Protein AF-A0A4R6QGH1-F1 (afdb_monomer_lite)

Structure (mmCIF, N/CA/C/O backbone):
data_AF-A0A4R6QGH1-F1
#
_entry.id   AF-A0A4R6QGH1-F1
#
loop_
_atom_site.group_PDB
_atom_site.id
_atom_site.type_symbol
_atom_site.label_atom_id
_atom_site.label_alt_id
_atom_site.label_comp_id
_atom_site.label_asym_id
_atom_site.label_entity_id
_atom_site.label_seq_id
_atom_site.pdbx_PDB_ins_code
_atom_site.Cartn_x
_atom_site.Cartn_y
_atom_site.Cartn_z
_atom_site.occupancy
_atom_site.B_iso_or_equiv
_atom_site.auth_seq_id
_atom_site.auth_comp_id
_atom_site.auth_asym_id
_atom_site.auth_atom_id
_atom_site.pdbx_PDB_model_num
ATOM 1 N N . MET A 1 1 ? -5.782 1.378 45.039 1.00 63.34 1 MET A N 1
ATOM 2 C CA . MET A 1 1 ? -6.583 1.890 43.900 1.00 63.34 1 MET A CA 1
ATOM 3 C C . MET A 1 1 ? -5.733 2.479 42.778 1.00 63.34 1 MET A C 1
ATOM 5 O O . MET A 1 1 ? -5.949 2.090 41.641 1.00 63.34 1 MET A O 1
ATOM 9 N N . LEU A 1 2 ? -4.740 3.333 43.062 1.00 83.56 2 LEU A N 1
ATOM 10 C CA . LEU A 1 2 ? -3.943 4.021 42.029 1.00 83.56 2 LEU A CA 1
ATOM 11 C C . LEU A 1 2 ? -3.194 3.082 41.055 1.00 83.56 2 LEU A C 1
ATOM 13 O O . LEU A 1 2 ? -3.146 3.350 39.861 1.00 83.56 2 LEU A O 1
ATOM 17 N N . LYS A 1 3 ? -2.696 1.933 41.541 1.00 79.94 3 LYS A N 1
ATOM 18 C CA . LYS A 1 3 ? -2.017 0.914 40.715 1.00 79.94 3 LYS A CA 1
ATOM 19 C C . LYS A 1 3 ? -2.893 0.375 39.576 1.00 79.94 3 LYS A C 1
ATOM 21 O O . LYS A 1 3 ? -2.406 0.169 38.474 1.00 79.94 3 LYS A O 1
ATOM 26 N N . ASN A 1 4 ? -4.186 0.182 39.832 1.00 83.75 4 ASN A N 1
ATOM 27 C CA . ASN A 1 4 ? -5.114 -0.363 38.838 1.00 83.75 4 ASN A CA 1
ATOM 28 C C . ASN A 1 4 ? -5.486 0.699 37.793 1.00 83.75 4 ASN A C 1
ATOM 30 O O . ASN A 1 4 ? -5.655 0.377 36.624 1.00 83.75 4 ASN A O 1
ATOM 34 N N . LEU A 1 5 ? -5.549 1.969 38.206 1.00 86.81 5 LEU A N 1
ATOM 35 C CA . LEU A 1 5 ? -5.797 3.094 37.307 1.00 86.81 5 LEU A CA 1
ATOM 36 C C . LEU A 1 5 ? -4.613 3.330 36.357 1.00 86.81 5 LEU A C 1
ATOM 38 O O . LEU A 1 5 ? -4.808 3.597 35.176 1.00 86.81 5 LEU A O 1
ATOM 42 N N . PHE A 1 6 ? -3.388 3.158 36.859 1.00 87.50 6 PHE A N 1
ATOM 43 C CA . PHE A 1 6 ? -2.170 3.259 36.056 1.00 87.50 6 PHE A CA 1
ATOM 44 C C . PHE A 1 6 ? -2.095 2.180 34.965 1.00 87.50 6 PHE A C 1
ATOM 46 O O . PHE A 1 6 ? -1.735 2.472 33.829 1.00 87.50 6 PHE A O 1
ATOM 53 N N . ILE A 1 7 ? -2.507 0.947 35.279 1.00 85.88 7 ILE A N 1
ATOM 54 C CA . ILE A 1 7 ? -2.577 -0.147 34.297 1.00 85.88 7 ILE A CA 1
ATOM 55 C C . ILE A 1 7 ? -3.608 0.165 33.202 1.00 85.88 7 ILE A C 1
ATOM 57 O O . ILE A 1 7 ? -3.312 -0.010 32.023 1.00 85.88 7 ILE A O 1
ATOM 61 N N . LEU A 1 8 ? -4.781 0.693 33.571 1.00 80.94 8 LEU A N 1
ATOM 62 C CA . LEU A 1 8 ? -5.816 1.084 32.608 1.00 80.94 8 LEU A CA 1
ATOM 63 C C . LEU A 1 8 ? -5.332 2.193 31.654 1.00 80.94 8 LEU A C 1
ATOM 65 O O . LEU A 1 8 ? -5.620 2.157 30.459 1.00 80.94 8 LEU A O 1
ATOM 69 N N . PHE A 1 9 ? -4.560 3.151 32.177 1.00 81.75 9 PHE A N 1
ATOM 70 C CA . PHE A 1 9 ? -3.972 4.237 31.394 1.00 81.75 9 PHE A CA 1
ATOM 71 C C . PHE A 1 9 ? -2.980 3.716 30.346 1.00 81.75 9 PHE A C 1
ATOM 73 O O . PHE A 1 9 ? -3.052 4.114 29.186 1.00 81.75 9 PHE A O 1
ATOM 80 N N . ILE A 1 10 ? -2.119 2.761 30.707 1.00 82.50 10 ILE A N 1
ATOM 81 C CA . ILE A 1 10 ? -1.157 2.166 29.766 1.00 82.50 10 ILE A CA 1
ATOM 82 C C . ILE A 1 10 ? -1.871 1.415 28.632 1.00 82.50 10 ILE A C 1
ATOM 84 O O . ILE A 1 10 ? -1.474 1.544 27.476 1.00 82.50 10 ILE A O 1
ATOM 88 N N . CYS A 1 11 ? -2.951 0.686 28.926 1.00 78.06 11 CYS A N 1
ATOM 89 C CA . CYS A 1 11 ? -3.712 -0.045 27.905 1.00 78.06 11 CYS A CA 1
ATOM 90 C C . CYS A 1 11 ? -4.391 0.871 26.872 1.00 78.06 11 CYS A C 1
ATOM 92 O O . CYS A 1 11 ? -4.608 0.454 25.737 1.00 78.06 11 CYS A O 1
ATOM 94 N N . SER A 1 12 ? -4.712 2.117 27.234 1.00 72.56 12 SER A N 1
ATOM 95 C CA . SER A 1 12 ? -5.328 3.076 26.305 1.00 72.56 12 SER A CA 1
ATOM 96 C C . SER A 1 12 ? -4.368 3.604 25.231 1.00 72.56 12 SER A C 1
ATOM 98 O O . SER A 1 12 ? -4.814 4.094 24.198 1.00 72.56 12 SER A O 1
ATOM 100 N N . LEU A 1 13 ? -3.054 3.455 25.432 1.00 71.56 13 LEU A N 1
ATOM 101 C CA . LEU A 1 13 ? -2.029 3.909 24.488 1.00 71.56 13 LEU A CA 1
ATOM 102 C C . LEU A 1 13 ? -1.765 2.903 23.350 1.00 71.56 13 LEU A C 1
ATOM 104 O O . LEU A 1 13 ? -1.007 3.203 22.432 1.00 71.56 13 LEU A O 1
ATOM 108 N N . SER A 1 14 ? -2.371 1.711 23.384 1.00 67.31 14 SER A N 1
ATOM 109 C CA . SER A 1 14 ? -2.048 0.600 22.472 1.00 67.31 14 SER A CA 1
ATOM 110 C C . SER A 1 14 ? -2.847 0.566 21.154 1.00 67.31 14 SER A C 1
ATOM 112 O O . SER A 1 14 ? -2.686 -0.378 20.384 1.00 67.31 14 SER A O 1
ATOM 114 N N . PHE A 1 15 ? -3.700 1.560 20.868 1.00 63.97 15 PHE A N 1
ATOM 115 C CA . PHE A 1 15 ? -4.739 1.454 19.823 1.00 63.97 15 PHE A CA 1
ATOM 116 C C . PHE A 1 15 ? -4.564 2.310 18.555 1.00 63.97 15 PHE A C 1
ATOM 118 O O . PHE A 1 15 ? -5.520 2.464 17.806 1.00 63.97 15 PHE A O 1
ATOM 125 N N . SER A 1 16 ? -3.370 2.814 18.237 1.00 61.91 16 SER A N 1
ATOM 126 C CA . SER A 1 16 ? -3.138 3.499 16.949 1.00 61.91 16 SER A CA 1
ATOM 127 C C . SER A 1 16 ? -2.184 2.694 16.066 1.00 61.91 16 SER A C 1
ATOM 129 O O . SER A 1 16 ? -0.994 2.992 16.003 1.00 61.91 16 SER A O 1
ATOM 131 N N . GLN A 1 17 ? -2.690 1.641 15.417 1.00 68.12 17 GLN A N 1
ATOM 132 C CA . GLN A 1 17 ? -1.917 0.843 14.457 1.00 68.12 17 GLN A CA 1
ATOM 133 C C . GLN A 1 17 ? -2.217 1.321 13.034 1.00 68.12 17 GLN A C 1
ATOM 135 O O . GLN A 1 17 ? -3.142 0.849 12.383 1.00 68.12 17 GLN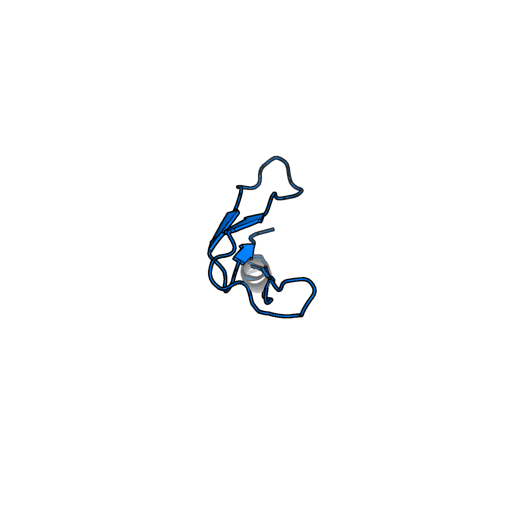 A O 1
ATOM 140 N N . THR A 1 18 ? -1.430 2.282 12.550 1.00 71.56 18 THR A N 1
ATOM 141 C CA . THR A 1 18 ? -1.404 2.625 11.124 1.00 71.56 18 THR A CA 1
ATOM 142 C C . THR A 1 18 ? -0.585 1.570 10.388 1.00 71.56 18 THR A C 1
ATOM 144 O O . THR A 1 18 ? 0.558 1.301 10.763 1.00 71.56 18 THR A O 1
ATOM 147 N N . HIS A 1 19 ? -1.146 0.983 9.330 1.00 74.50 19 HIS A N 1
ATOM 148 C CA . HIS A 1 19 ? -0.437 0.016 8.498 1.00 74.50 19 HIS A CA 1
ATOM 149 C C . HIS A 1 19 ? -0.072 0.646 7.153 1.00 74.50 19 HIS A C 1
ATOM 151 O O . HIS A 1 19 ? -0.924 0.989 6.334 1.00 74.50 19 HIS A O 1
ATOM 157 N N . THR A 1 20 ? 1.225 0.771 6.896 1.00 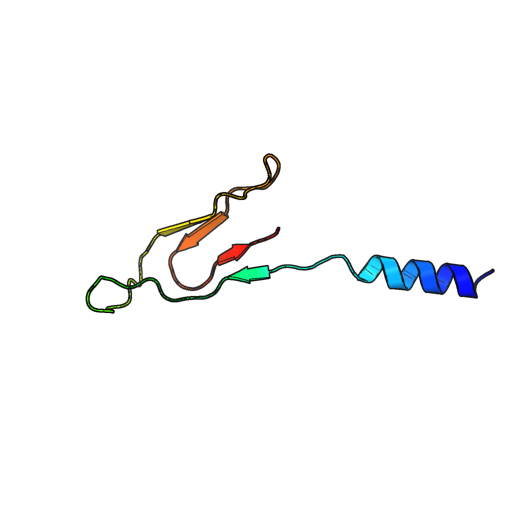77.19 20 THR A N 1
ATOM 158 C CA . THR A 1 20 ? 1.718 1.280 5.615 1.00 77.19 20 THR A CA 1
ATOM 159 C C . THR A 1 20 ? 1.887 0.131 4.631 1.00 77.19 20 THR A C 1
ATOM 161 O O . THR A 1 20 ? 2.587 -0.838 4.925 1.00 77.19 20 THR A O 1
ATOM 164 N N . ILE A 1 21 ? 1.274 0.253 3.453 1.00 79.44 21 ILE A N 1
ATOM 165 C CA . ILE A 1 21 ? 1.501 -0.666 2.337 1.00 79.44 21 ILE A CA 1
ATOM 166 C C . ILE A 1 21 ? 2.474 0.017 1.376 1.00 79.44 21 ILE A C 1
ATOM 168 O O . ILE A 1 21 ? 2.190 1.092 0.844 1.00 79.44 21 ILE A O 1
ATOM 172 N N . THR A 1 22 ? 3.631 -0.605 1.165 1.00 82.50 22 THR A N 1
ATOM 173 C CA . THR A 1 22 ? 4.678 -0.113 0.263 1.00 82.50 22 THR A CA 1
ATOM 174 C C . THR A 1 22 ? 4.952 -1.122 -0.845 1.00 82.50 22 THR A C 1
ATOM 176 O O . THR A 1 22 ? 4.776 -2.329 -0.673 1.00 82.50 22 THR A O 1
ATOM 179 N N . GLY A 1 23 ? 5.363 -0.624 -2.008 1.00 83.25 23 GLY A N 1
ATOM 180 C CA . GLY A 1 23 ? 5.662 -1.449 -3.171 1.00 83.25 23 GLY A CA 1
ATOM 181 C C . GLY A 1 23 ? 5.856 -0.608 -4.426 1.00 83.25 23 GLY A C 1
ATOM 182 O O . GLY A 1 23 ? 5.609 0.596 -4.421 1.00 83.25 23 GLY A O 1
ATOM 183 N N . VAL A 1 24 ? 6.290 -1.260 -5.503 1.00 87.00 24 VAL A N 1
ATOM 184 C CA . VAL A 1 24 ? 6.476 -0.641 -6.820 1.00 87.00 24 VAL A CA 1
ATOM 185 C C . VAL A 1 24 ? 5.442 -1.224 -7.773 1.00 87.00 24 VAL A C 1
ATOM 187 O O . VAL A 1 24 ? 5.287 -2.442 -7.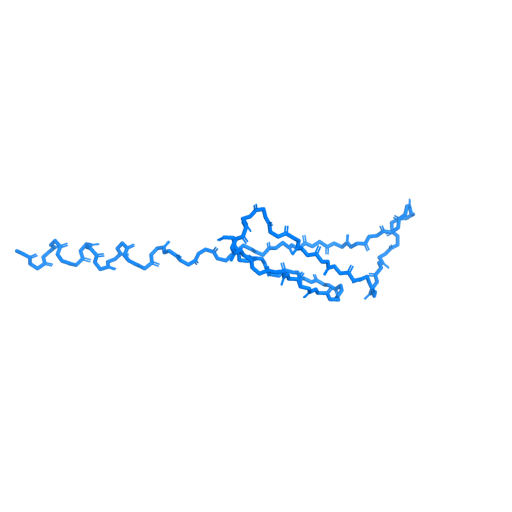856 1.00 87.00 24 VAL A O 1
ATOM 190 N N . VAL A 1 25 ? 4.720 -0.355 -8.476 1.00 88.75 25 VAL A N 1
ATOM 191 C CA . VAL A 1 25 ? 3.814 -0.766 -9.551 1.00 88.75 25 VAL A CA 1
ATOM 192 C C . VAL A 1 25 ? 4.643 -0.870 -10.828 1.00 88.75 25 VAL A C 1
ATOM 194 O O . VAL A 1 25 ? 5.243 0.123 -11.231 1.00 88.75 25 VAL A O 1
ATOM 197 N N . SER A 1 26 ? 4.674 -2.045 -11.455 1.00 91.25 26 SER A N 1
ATOM 198 C CA . SER A 1 26 ? 5.455 -2.293 -12.673 1.00 91.25 26 SER A CA 1
ATOM 199 C C . SER A 1 26 ? 4.610 -2.906 -13.790 1.00 91.25 26 SER A C 1
ATOM 201 O O . SER A 1 26 ? 3.572 -3.518 -13.530 1.00 91.25 26 SER A O 1
ATOM 203 N N . ASP A 1 27 ? 5.058 -2.749 -15.037 1.00 90.81 27 ASP A N 1
ATOM 204 C CA . ASP A 1 27 ? 4.468 -3.411 -16.206 1.00 90.81 27 ASP A CA 1
ATOM 205 C C . ASP A 1 27 ? 4.869 -4.902 -16.314 1.00 90.81 27 ASP A C 1
ATOM 207 O O . ASP A 1 27 ? 5.606 -5.443 -15.487 1.00 90.81 27 ASP A O 1
ATOM 211 N N . SER A 1 28 ? 4.411 -5.589 -17.367 1.00 95.44 28 SER A N 1
ATOM 212 C CA . SER A 1 28 ? 4.735 -7.004 -17.621 1.00 95.44 28 SER A CA 1
ATOM 213 C C . SER A 1 28 ? 6.216 -7.279 -17.917 1.00 95.44 28 SER A C 1
ATOM 215 O O . SER A 1 28 ? 6.620 -8.439 -17.970 1.00 95.44 28 SER A O 1
ATOM 217 N N . LEU A 1 29 ? 7.012 -6.238 -18.157 1.00 95.88 29 LEU A N 1
ATOM 218 C CA . LEU A 1 29 ? 8.451 -6.300 -18.406 1.00 95.88 29 LEU A CA 1
ATOM 219 C C . LEU A 1 29 ? 9.264 -5.869 -17.169 1.00 95.88 29 LEU A C 1
ATOM 221 O O . LEU A 1 29 ? 10.492 -5.846 -17.232 1.00 95.88 29 LEU A O 1
ATOM 225 N N . ASN A 1 30 ? 8.596 -5.605 -16.039 1.00 90.12 30 ASN A N 1
ATOM 226 C CA . ASN A 1 30 ? 9.146 -5.104 -14.776 1.00 90.12 30 ASN A CA 1
ATOM 227 C C . ASN A 1 30 ? 9.633 -3.644 -14.802 1.00 90.12 30 ASN A C 1
ATOM 229 O O . ASN A 1 30 ? 10.357 -3.237 -13.890 1.00 90.12 30 ASN A O 1
ATOM 233 N N . ASN A 1 31 ? 9.221 -2.829 -15.776 1.00 92.19 31 ASN A N 1
ATOM 234 C CA . ASN A 1 31 ? 9.522 -1.396 -15.744 1.00 92.19 31 ASN A CA 1
ATOM 235 C C . ASN A 1 31 ? 8.633 -0.700 -14.697 1.00 92.19 31 ASN A C 1
ATOM 237 O O . ASN A 1 31 ? 7.417 -0.918 -14.722 1.00 92.19 31 ASN A O 1
ATOM 241 N N . PRO A 1 32 ? 9.190 0.129 -13.793 1.00 90.06 32 PRO A N 1
ATOM 242 C CA . PRO A 1 32 ? 8.407 0.850 -12.795 1.00 90.06 32 PRO A CA 1
ATOM 243 C C . PRO A 1 32 ? 7.528 1.927 -13.443 1.00 90.06 32 PRO A C 1
ATOM 245 O O . PRO A 1 32 ? 7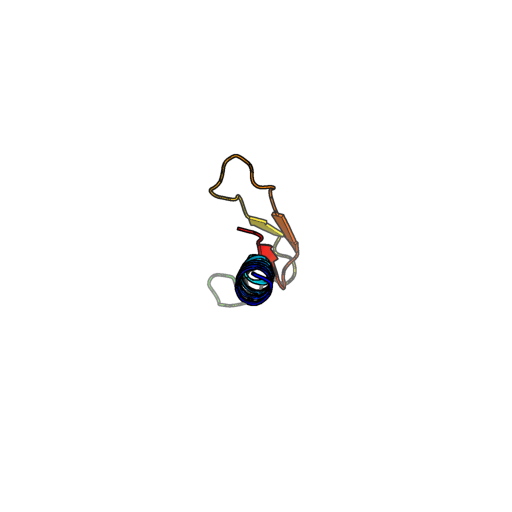.941 2.632 -14.363 1.00 90.06 32 PRO A O 1
ATOM 248 N N . LEU A 1 33 ? 6.310 2.074 -12.930 1.00 89.75 33 LEU A N 1
ATOM 249 C CA . LEU A 1 33 ? 5.324 3.047 -13.390 1.00 89.75 33 LEU A CA 1
ATOM 250 C C . LEU A 1 33 ? 5.275 4.241 -12.425 1.00 89.75 33 LEU A C 1
ATOM 252 O O . LEU A 1 33 ? 4.450 4.289 -11.514 1.00 89.75 33 LEU A O 1
ATOM 256 N N . GLU A 1 34 ? 6.147 5.227 -12.655 1.00 81.69 34 GLU A N 1
ATOM 257 C CA . GLU A 1 34 ? 6.342 6.416 -11.798 1.00 81.69 34 GLU A CA 1
ATOM 258 C C . GLU A 1 34 ? 5.104 7.322 -11.653 1.00 81.69 34 GLU A C 1
ATOM 260 O O . GLU A 1 34 ? 5.044 8.164 -10.765 1.00 81.69 34 GLU A O 1
ATOM 265 N N . SER A 1 35 ? 4.098 7.181 -12.517 1.00 82.88 35 SER A N 1
ATOM 266 C CA . SER A 1 35 ? 2.873 8.001 -12.493 1.00 82.88 35 SER A CA 1
ATOM 267 C C . SER A 1 35 ? 1.600 7.163 -12.379 1.00 82.88 35 SER A C 1
ATOM 269 O O . SER A 1 35 ? 0.533 7.570 -12.838 1.00 82.88 35 SER A O 1
ATOM 271 N N . ALA A 1 36 ? 1.697 5.969 -11.792 1.00 87.69 36 ALA A N 1
ATOM 272 C CA . ALA A 1 36 ? 0.522 5.150 -11.534 1.00 87.69 36 ALA A CA 1
ATOM 273 C C . ALA A 1 36 ? -0.364 5.787 -10.448 1.00 87.69 36 ALA A C 1
ATOM 275 O O . ALA A 1 36 ? 0.105 6.145 -9.366 1.00 87.69 36 ALA A O 1
ATOM 276 N N . ASN A 1 37 ? -1.666 5.871 -10.729 1.00 88.94 37 ASN A N 1
ATOM 277 C CA . ASN A 1 37 ? -2.673 6.247 -9.742 1.00 88.94 37 ASN A CA 1
ATOM 278 C C . ASN A 1 37 ? -3.096 5.006 -8.954 1.00 88.94 37 ASN A C 1
ATOM 280 O O . ASN A 1 37 ? -3.535 4.013 -9.537 1.00 88.94 37 ASN A O 1
ATOM 284 N N . ILE A 1 38 ? -3.000 5.077 -7.631 1.00 86.94 38 ILE A N 1
ATOM 285 C CA . ILE A 1 38 ? -3.369 3.997 -6.718 1.00 86.94 38 ILE A CA 1
ATOM 286 C C . ILE A 1 38 ? -4.608 4.433 -5.938 1.00 86.94 38 ILE A C 1
ATOM 288 O O . ILE A 1 38 ? -4.618 5.494 -5.313 1.00 86.94 38 ILE A O 1
ATOM 292 N N . ILE A 1 39 ? -5.647 3.597 -5.961 1.00 87.56 39 ILE A N 1
ATOM 293 C CA . ILE A 1 39 ? -6.891 3.786 -5.208 1.00 87.56 39 ILE A CA 1
ATO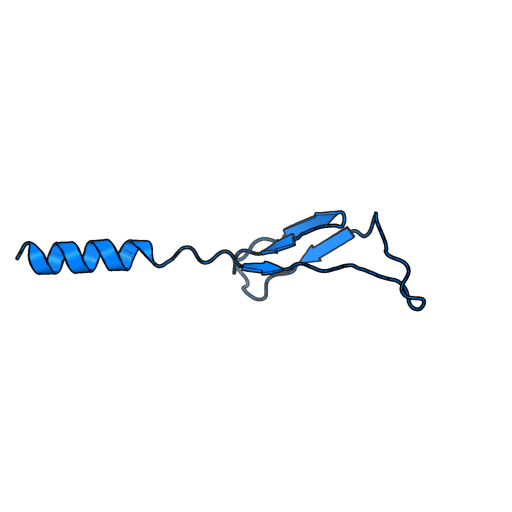M 294 C C . ILE A 1 39 ? -7.071 2.572 -4.297 1.00 87.56 39 ILE A C 1
ATOM 296 O O . ILE A 1 39 ? -7.202 1.454 -4.796 1.00 87.56 39 ILE A O 1
ATOM 300 N N . ALA A 1 40 ? -7.098 2.775 -2.979 1.00 86.12 40 ALA A N 1
ATOM 301 C CA . ALA A 1 40 ? -7.473 1.724 -2.036 1.00 86.12 40 ALA A CA 1
ATOM 302 C C . ALA A 1 40 ? -8.919 1.899 -1.585 1.00 86.12 40 ALA A C 1
ATOM 304 O O . ALA A 1 40 ? -9.271 2.884 -0.930 1.00 86.12 40 ALA A O 1
ATOM 305 N N . LEU A 1 41 ? -9.732 0.896 -1.913 1.00 86.75 41 LEU A N 1
ATOM 306 C CA . LEU A 1 41 ? -11.075 0.724 -1.384 1.00 86.75 41 LEU A CA 1
ATOM 307 C C . LEU A 1 41 ? -10.993 -0.083 -0.084 1.00 86.75 41 LEU A C 1
ATOM 309 O O . LEU A 1 41 ? -10.573 -1.244 -0.121 1.00 86.75 41 LEU A O 1
ATOM 313 N N . PRO A 1 42 ? -11.370 0.493 1.065 1.00 83.50 42 PRO A N 1
ATOM 314 C CA . PRO A 1 42 ? -11.377 -0.262 2.301 1.00 83.50 42 PRO A CA 1
ATOM 315 C C . PRO A 1 42 ? -12.483 -1.321 2.286 1.00 83.50 42 PRO A C 1
ATOM 317 O O . PRO A 1 42 ? -13.558 -1.133 1.723 1.00 83.50 42 PRO A O 1
ATOM 320 N N . LYS A 1 43 ? -12.217 -2.450 2.950 1.00 81.38 43 LYS A N 1
ATOM 321 C CA . LYS A 1 43 ? -13.196 -3.535 3.113 1.00 81.38 43 LYS A CA 1
ATOM 322 C C . LYS A 1 43 ? -14.323 -3.171 4.091 1.00 81.38 43 LYS A C 1
ATOM 324 O O . LYS A 1 43 ? -15.395 -3.759 4.031 1.00 81.38 43 LYS A O 1
ATOM 329 N N . SER A 1 44 ? -14.061 -2.245 5.014 1.00 80.50 44 SER A N 1
ATOM 330 C CA . SER A 1 44 ? -15.052 -1.732 5.963 1.00 80.50 44 SER A CA 1
ATOM 331 C C . SER A 1 44 ? -15.941 -0.688 5.289 1.00 80.50 44 SER A C 1
ATOM 333 O O . SER A 1 44 ? -15.427 0.238 4.667 1.00 80.50 44 SER A O 1
ATOM 335 N N . GLU A 1 45 ? -17.261 -0.799 5.458 1.00 75.38 45 GLU A N 1
ATOM 336 C CA . GLU A 1 45 ? -18.247 0.108 4.843 1.00 75.38 45 GLU A CA 1
ATOM 337 C C . GLU A 1 45 ? -18.140 1.563 5.336 1.00 75.38 45 GLU A C 1
ATOM 339 O O . GLU A 1 45 ? -18.591 2.478 4.655 1.00 75.38 45 GLU A O 1
ATOM 344 N N . ASN A 1 46 ? -17.516 1.791 6.498 1.00 74.94 46 ASN A N 1
ATOM 345 C CA . ASN A 1 46 ? -17.390 3.116 7.121 1.00 74.94 46 ASN A CA 1
ATOM 346 C C . ASN A 1 46 ? -16.002 3.754 6.957 1.00 74.94 46 ASN A C 1
ATOM 348 O O . ASN A 1 46 ? -15.739 4.814 7.527 1.00 74.94 46 ASN A O 1
ATOM 352 N N . ALA A 1 47 ? -15.091 3.109 6.231 1.00 74.75 47 ALA A N 1
ATOM 353 C CA . ALA A 1 47 ? -13.737 3.615 6.049 1.00 74.75 47 ALA A CA 1
ATOM 354 C C . ALA A 1 47 ? -13.626 4.462 4.773 1.00 74.75 47 ALA A C 1
ATOM 356 O O . ALA A 1 47 ? -14.327 4.248 3.785 1.00 74.75 47 ALA A O 1
ATOM 357 N N . GLN A 1 48 ? -12.733 5.451 4.797 1.00 79.44 48 GLN A N 1
ATOM 358 C CA . GLN A 1 48 ? -12.564 6.390 3.691 1.00 79.44 48 GLN A CA 1
ATOM 359 C C . GLN A 1 48 ? -11.714 5.791 2.568 1.00 79.44 48 GLN A C 1
ATOM 361 O O . GLN A 1 48 ? -10.729 5.094 2.816 1.00 79.44 48 GLN A O 1
ATOM 366 N N . LEU A 1 49 ? -12.075 6.117 1.325 1.00 83.25 49 LEU A N 1
ATOM 367 C CA . LEU A 1 49 ? -11.237 5.857 0.158 1.00 83.25 49 LEU A CA 1
ATOM 368 C C . LEU A 1 49 ? -9.904 6.590 0.293 1.00 83.25 49 LEU A C 1
ATOM 370 O O . LEU A 1 49 ? -9.870 7.763 0.673 1.00 83.25 49 LEU A O 1
ATOM 374 N N . LYS A 1 50 ? -8.815 5.914 -0.075 1.00 82.00 50 LYS A N 1
ATOM 375 C CA . LYS A 1 50 ? -7.475 6.504 -0.064 1.00 82.00 50 LYS A CA 1
ATOM 376 C C . LYS A 1 50 ? -6.859 6.502 -1.452 1.00 82.00 50 LYS A C 1
ATOM 378 O O . LYS A 1 50 ? -7.022 5.546 -2.208 1.00 82.00 50 LYS A O 1
ATOM 383 N N . PHE A 1 51 ? -6.133 7.572 -1.756 1.00 81.56 51 PHE A N 1
ATOM 384 C CA . PHE A 1 51 ? -5.545 7.830 -3.065 1.00 81.56 51 PHE A CA 1
ATOM 385 C C . PHE A 1 51 ? -4.067 8.187 -2.912 1.00 81.56 51 PHE A C 1
ATOM 387 O O . PHE A 1 51 ? -3.715 8.966 -2.026 1.00 81.56 51 PHE A O 1
ATOM 394 N N . ALA A 1 52 ? -3.219 7.645 -3.781 1.00 78.38 52 ALA A N 1
ATOM 395 C CA . ALA A 1 52 ? -1.818 8.038 -3.904 1.00 78.38 52 ALA A CA 1
ATOM 396 C C . ALA A 1 52 ? -1.393 8.031 -5.374 1.00 78.38 52 ALA A C 1
ATOM 398 O O . ALA A 1 52 ? -1.899 7.246 -6.177 1.00 78.38 52 ALA A O 1
ATOM 399 N N . ILE A 1 53 ? -0.445 8.899 -5.707 1.00 76.12 53 ILE A N 1
ATOM 400 C CA . ILE A 1 53 ? 0.286 8.877 -6.974 1.00 76.12 53 ILE A CA 1
ATOM 401 C C . ILE A 1 53 ? 1.644 8.262 -6.629 1.00 76.12 53 ILE A C 1
ATOM 403 O O . ILE A 1 53 ? 2.257 8.705 -5.661 1.00 76.12 53 ILE A O 1
ATOM 407 N N . ALA A 1 54 ? 1.998 7.176 -7.319 1.00 68.50 54 ALA A N 1
ATOM 408 C CA . ALA A 1 54 ? 3.067 6.218 -7.012 1.00 68.50 54 ALA A CA 1
ATOM 409 C C . ALA A 1 54 ? 4.181 6.686 -6.040 1.00 68.50 54 ALA A C 1
ATOM 411 O O . ALA A 1 54 ? 4.932 7.597 -6.350 1.00 68.50 54 ALA A O 1
ATOM 412 N N . GLU A 1 55 ? 4.291 5.994 -4.894 1.00 63.41 55 GLU A N 1
ATOM 413 C CA . GL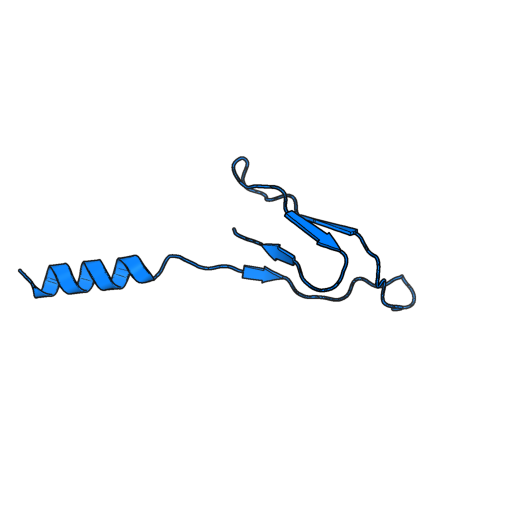U A 1 55 ? 5.502 5.757 -4.071 1.00 63.41 55 GLU A CA 1
ATOM 414 C C . GLU A 1 55 ? 5.096 5.046 -2.769 1.00 63.41 55 GLU A C 1
ATOM 416 O O . GLU A 1 55 ? 5.715 4.069 -2.351 1.00 63.41 55 GLU A O 1
ATOM 421 N N . THR A 1 56 ? 4.025 5.501 -2.109 1.00 63.50 56 THR A N 1
ATOM 422 C CA . THR A 1 56 ? 3.541 4.916 -0.847 1.00 63.50 56 THR A CA 1
ATOM 423 C C . THR A 1 56 ? 2.072 5.256 -0.609 1.00 63.50 56 THR A C 1
ATOM 425 O O . THR A 1 56 ? 1.665 6.407 -0.757 1.00 63.50 56 THR A O 1
ATOM 428 N N . LEU A 1 57 ? 1.279 4.263 -0.186 1.00 66.69 57 LEU A N 1
ATOM 429 C CA . LEU A 1 57 ? -0.087 4.474 0.288 1.00 66.69 57 LEU A CA 1
ATOM 430 C C . LEU A 1 57 ? -0.186 4.079 1.765 1.00 66.69 57 LEU A C 1
ATOM 432 O O . LEU A 1 57 ? -0.005 2.920 2.142 1.00 66.69 57 LEU A O 1
ATOM 436 N N . VAL A 1 58 ? -0.504 5.054 2.611 1.00 68.44 58 VAL A N 1
ATOM 437 C CA . VAL A 1 58 ? -0.745 4.820 4.038 1.00 68.44 58 VAL A CA 1
ATOM 438 C C . VAL A 1 58 ? -2.210 4.453 4.220 1.00 68.44 58 VAL A C 1
ATOM 440 O O . VAL A 1 58 ? -3.077 5.294 3.977 1.00 68.44 58 VAL A O 1
ATOM 443 N N . VAL A 1 59 ? -2.504 3.220 4.642 1.00 64.25 59 VAL A N 1
ATOM 444 C CA . VAL A 1 59 ? -3.878 2.751 4.863 1.00 64.25 59 VAL A CA 1
ATOM 445 C C . VAL A 1 59 ? -4.165 2.694 6.361 1.00 64.25 59 VAL A C 1
ATOM 447 O O . VAL A 1 59 ? -3.399 2.143 7.143 1.00 64.25 59 VAL A O 1
ATOM 450 N N . ASP A 1 60 ? -5.271 3.319 6.758 1.00 62.25 60 ASP A N 1
ATOM 451 C CA . ASP A 1 60 ? -5.767 3.237 8.130 1.00 62.25 60 ASP A CA 1
ATOM 452 C C . ASP A 1 60 ? -6.838 2.155 8.054 1.00 62.25 60 ASP A C 1
ATOM 454 O O . ASP A 1 60 ? -7.776 2.297 7.261 1.00 62.25 60 ASP A O 1
ATOM 458 N N . PHE A 1 61 ? -6.630 1.048 8.762 1.00 56.81 61 PHE A N 1
ATOM 459 C CA . PHE A 1 61 ? -7.578 -0.063 8.826 1.00 56.81 61 PHE A CA 1
ATOM 460 C C . PHE A 1 61 ? -8.356 -0.021 10.135 1.00 56.81 61 PHE A C 1
ATOM 462 O O . PHE A 1 61 ? -7.740 0.324 11.168 1.00 56.81 61 PHE A O 1
#

Organism: NCBI:txid706186

Radius of gyration: 18.79 Å; chains: 1; bounding box: 28×16×62 Å

Foldseek 3Di:
DVVVVVVVVVVVVPPFDWDKDFDFDADPVRHGDQQDKDWDDDPDPPDDIWIDGPGITTDGD

Sequence (61 aa):
MLKNLFILFICSLSFSQTHTITGVVSDSLNNPLESANIIALPKSENAQLKFAIAETLVVDF

pLDDT: mean 79.23, std 9.43, range [56.81, 95.88]

Secondary structure (DSSP, 8-state):
-HHHHHHHHHHHTT----EEEE---B-TT--B-TT-EEEEPPSSTTSPPEEEESSEEEE--